Protein AF-A0A059AUJ4-F1 (afdb_monomer_lite)

pLDDT: mean 89.35, std 15.49, range [43.84, 98.19]

Radius of gyration: 14.27 Å; chains: 1; bounding box: 45×32×32 Å

Secondary structure (DSSP, 8-state):
-EEE-HHHHHHHTTT-HHHHHHHHHHHHHS-HHHHHHHHHHTTTEEEE--STTS--EEEEBTTTEEEPPP--------

Structure (mmCIF, N/CA/C/O backbone):
data_AF-A0A059AUJ4-F1
#
_entry.id   AF-A0A059AUJ4-F1
#
loop_
_atom_site.group_PDB
_atom_site.id
_atom_site.type_symbol
_atom_site.label_atom_id
_atom_site.label_alt_id
_atom_site.label_comp_id
_atom_site.label_asym_id
_atom_site.label_entity_id
_atom_site.label_seq_id
_atom_site.pdbx_PDB_ins_code
_atom_site.Cartn_x
_atom_site.Cartn_y
_atom_site.Cartn_z
_atom_site.occupancy
_atom_site.B_iso_or_equiv
_atom_site.auth_seq_id
_atom_site.auth_comp_id
_atom_site.auth_asym_id
_atom_site.auth_atom_id
_atom_site.pdbx_PDB_model_num
ATOM 1 N N . MET A 1 1 ? 11.277 7.952 -6.844 1.00 84.06 1 MET A N 1
ATOM 2 C CA . MET A 1 1 ? 10.117 8.621 -6.220 1.00 84.06 1 MET A CA 1
ATOM 3 C C . MET A 1 1 ? 8.939 7.650 -6.169 1.00 84.06 1 MET A C 1
ATOM 5 O O . MET A 1 1 ? 8.761 6.869 -7.094 1.00 84.06 1 MET A O 1
ATOM 9 N N . LEU A 1 2 ? 8.147 7.660 -5.092 1.00 91.31 2 LEU A N 1
ATOM 10 C CA . LEU A 1 2 ? 6.926 6.850 -4.988 1.00 91.31 2 LEU A CA 1
ATOM 11 C C . LEU A 1 2 ? 5.744 7.566 -5.663 1.00 91.31 2 LEU A C 1
ATOM 13 O O . LEU A 1 2 ? 5.435 8.712 -5.332 1.00 91.31 2 LEU A O 1
ATOM 17 N N . VAL A 1 3 ? 5.048 6.870 -6.560 1.00 93.25 3 VAL A N 1
ATOM 18 C CA . VAL A 1 3 ? 3.816 7.332 -7.213 1.00 93.25 3 VAL A CA 1
ATOM 19 C C . VAL A 1 3 ? 2.672 6.400 -6.821 1.00 93.25 3 VAL A C 1
ATOM 21 O O . VAL A 1 3 ? 2.760 5.197 -7.040 1.00 93.25 3 VAL A O 1
ATOM 24 N N . CYS A 1 4 ? 1.584 6.940 -6.267 1.00 93.69 4 CYS A N 1
ATOM 25 C CA . CYS A 1 4 ? 0.401 6.161 -5.885 1.00 93.69 4 CYS A CA 1
ATOM 26 C C . CYS A 1 4 ? -0.718 6.349 -6.912 1.00 93.69 4 CYS A C 1
ATOM 28 O O . CYS A 1 4 ? -1.040 7.482 -7.272 1.00 93.69 4 CYS A O 1
ATOM 30 N N . LYS A 1 5 ? -1.355 5.258 -7.346 1.00 96.00 5 LYS A N 1
ATOM 31 C CA . LYS A 1 5 ? -2.551 5.317 -8.190 1.00 96.00 5 LYS A CA 1
ATOM 32 C C . LYS A 1 5 ? -3.781 5.549 -7.311 1.00 96.00 5 LYS A C 1
ATOM 34 O O . LYS A 1 5 ? -4.308 4.620 -6.706 1.00 96.00 5 LYS A O 1
ATOM 39 N N . SER A 1 6 ? -4.257 6.792 -7.252 1.00 93.44 6 SER A N 1
ATOM 40 C CA . SER A 1 6 ? -5.303 7.210 -6.306 1.00 93.44 6 SER A CA 1
ATOM 41 C C . SER A 1 6 ? -6.557 6.327 -6.322 1.00 93.44 6 SER A C 1
ATOM 43 O O . SER A 1 6 ? -7.051 5.971 -5.259 1.00 93.44 6 SER A O 1
ATOM 45 N N . ASN A 1 7 ? -7.051 5.924 -7.499 1.00 96.19 7 ASN A N 1
ATOM 46 C CA . ASN A 1 7 ? -8.270 5.112 -7.598 1.00 96.19 7 ASN A CA 1
ATOM 47 C C . ASN A 1 7 ? -8.083 3.675 -7.093 1.00 96.19 7 ASN A C 1
ATOM 49 O O . ASN A 1 7 ? -8.979 3.151 -6.440 1.00 96.19 7 ASN A O 1
ATOM 53 N N . SER A 1 8 ? -6.941 3.037 -7.368 1.00 97.06 8 SER A N 1
ATOM 54 C CA . SER A 1 8 ? -6.706 1.663 -6.908 1.00 97.06 8 SER A CA 1
ATOM 55 C C . SER A 1 8 ? -6.371 1.627 -5.419 1.00 97.06 8 SER A C 1
ATOM 57 O O . SER A 1 8 ? -6.870 0.766 -4.704 1.00 97.06 8 SER A O 1
ATOM 59 N N . VAL A 1 9 ? -5.632 2.620 -4.916 1.00 97.38 9 VAL A N 1
ATOM 60 C CA . VAL A 1 9 ? -5.408 2.786 -3.472 1.00 97.38 9 VAL A CA 1
ATOM 61 C C . VAL A 1 9 ? -6.717 3.060 -2.723 1.00 97.38 9 VAL A C 1
ATOM 63 O O . VAL A 1 9 ? -6.927 2.528 -1.639 1.00 97.38 9 VAL A O 1
ATOM 66 N N . LEU A 1 10 ? -7.632 3.840 -3.303 1.00 98.00 10 LEU A N 1
ATOM 67 C CA . LEU A 1 10 ? -8.958 4.058 -2.726 1.00 98.00 10 LEU A CA 1
ATOM 68 C C . LEU A 1 10 ? -9.812 2.778 -2.719 1.00 98.00 10 LEU A C 1
ATOM 70 O O . LEU A 1 10 ? -10.557 2.536 -1.768 1.00 98.00 10 LEU A O 1
ATOM 74 N N . ALA A 1 11 ? -9.692 1.950 -3.760 1.00 97.88 11 ALA A N 1
ATOM 75 C CA . ALA A 1 11 ? -10.412 0.684 -3.867 1.00 97.88 11 ALA A CA 1
ATOM 76 C C . ALA A 1 11 ? -9.976 -0.344 -2.808 1.00 97.88 11 ALA A C 1
ATOM 78 O O . ALA A 1 11 ? -10.825 -1.104 -2.345 1.00 97.88 11 ALA A O 1
ATOM 79 N N . LEU A 1 12 ? -8.712 -0.319 -2.357 1.00 97.50 12 LEU A N 1
ATOM 80 C CA . LEU A 1 12 ? -8.226 -1.166 -1.253 1.00 97.50 12 LEU A CA 1
ATOM 81 C C . LEU A 1 12 ? -9.034 -0.993 0.039 1.00 97.50 12 LEU A C 1
ATOM 83 O O . LEU A 1 12 ? -9.165 -1.936 0.813 1.00 97.50 12 LEU A O 1
ATOM 87 N N . TYR A 1 13 ? -9.599 0.195 0.251 1.00 97.19 13 TYR A N 1
ATOM 88 C CA . TYR A 1 13 ? -10.406 0.525 1.423 1.00 97.19 13 TYR A CA 1
ATOM 89 C C . TYR A 1 13 ? -11.889 0.726 1.089 1.00 97.19 13 TYR A C 1
ATOM 91 O O . TYR A 1 13 ? -12.598 1.429 1.807 1.00 97.19 13 TYR A O 1
ATOM 99 N N . GLY A 1 14 ? -12.371 0.170 -0.027 1.00 96.19 14 GLY A N 1
ATOM 100 C CA . GLY A 1 14 ? -13.788 0.238 -0.396 1.00 96.19 14 GLY A CA 1
ATOM 101 C C . GLY A 1 14 ? -14.335 1.663 -0.553 1.00 96.19 14 GLY A C 1
ATOM 102 O O . GLY A 1 14 ? -15.526 1.883 -0.349 1.00 96.19 14 GLY A O 1
ATOM 103 N N . GLY A 1 15 ? -13.489 2.644 -0.889 1.00 96.56 15 GLY A N 1
ATOM 104 C CA . GLY A 1 15 ? -13.902 4.046 -1.005 1.00 96.56 15 GLY A CA 1
ATOM 105 C C . GLY A 1 15 ? -13.607 4.926 0.213 1.00 96.56 15 GLY A C 1
ATOM 106 O O . GLY A 1 15 ? -13.865 6.132 0.145 1.00 96.56 15 GLY A O 1
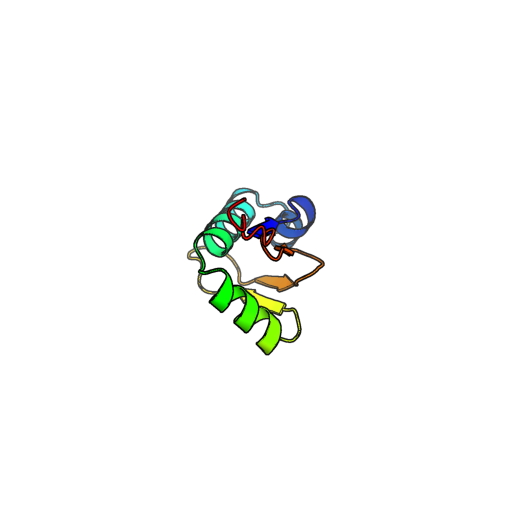ATOM 107 N N . ASP A 1 16 ? -13.038 4.391 1.298 1.00 97.31 16 ASP A N 1
ATOM 108 C CA . ASP A 1 16 ? -12.636 5.209 2.447 1.00 97.31 16 ASP A CA 1
ATOM 109 C C . ASP A 1 16 ? -11.398 6.059 2.114 1.00 97.31 16 ASP A C 1
ATOM 111 O O . ASP A 1 16 ? -10.251 5.603 2.102 1.00 97.31 16 ASP A O 1
ATOM 115 N N . ARG A 1 17 ? -11.645 7.349 1.864 1.00 97.06 17 ARG A N 1
ATOM 116 C CA . ARG A 1 17 ? -10.601 8.329 1.542 1.00 97.06 17 ARG A CA 1
ATOM 117 C C . ARG A 1 17 ? -9.644 8.586 2.701 1.00 97.06 17 ARG A C 1
ATOM 119 O O . ARG A 1 17 ? -8.483 8.893 2.446 1.00 97.06 17 ARG A O 1
ATOM 126 N N . LYS A 1 18 ? -10.103 8.497 3.952 1.00 96.56 18 LYS A N 1
ATOM 127 C CA . LYS A 1 18 ? -9.259 8.749 5.126 1.00 96.56 18 LYS A CA 1
ATOM 128 C C . LYS A 1 18 ? -8.274 7.600 5.308 1.00 96.56 18 LYS A C 1
ATOM 130 O O . LYS A 1 18 ? -7.088 7.855 5.513 1.00 96.56 18 LYS A O 1
ATOM 135 N N . ALA A 1 19 ? -8.749 6.364 5.164 1.00 96.75 19 ALA A N 1
ATOM 136 C CA . ALA A 1 19 ? -7.894 5.185 5.201 1.00 96.75 19 ALA A CA 1
ATOM 137 C C . ALA A 1 19 ? -6.874 5.194 4.049 1.00 96.75 19 ALA A C 1
ATOM 139 O O . ALA A 1 19 ? -5.667 5.146 4.284 1.00 96.75 19 ALA A O 1
ATOM 140 N N . ALA A 1 20 ? -7.344 5.420 2.817 1.00 97.62 20 ALA A N 1
ATOM 141 C CA . ALA A 1 20 ? -6.490 5.535 1.636 1.00 97.62 20 ALA A CA 1
ATOM 142 C C . ALA A 1 20 ? -5.416 6.629 1.782 1.00 97.62 20 ALA A C 1
ATOM 144 O O . ALA A 1 20 ? -4.250 6.411 1.454 1.00 97.62 20 ALA A O 1
ATOM 145 N N . GLN A 1 21 ? -5.783 7.799 2.315 1.00 97.06 21 GLN A N 1
ATOM 146 C CA . GLN A 1 21 ? -4.827 8.873 2.576 1.00 97.06 21 GLN A CA 1
ATOM 147 C C . GLN A 1 21 ? -3.807 8.483 3.652 1.00 97.06 21 GLN A C 1
ATOM 149 O O . GLN A 1 21 ? -2.631 8.816 3.512 1.00 97.06 21 GLN A O 1
ATOM 154 N N . GLY A 1 22 ? -4.227 7.765 4.696 1.00 97.50 22 GLY A N 1
ATOM 155 C CA . GLY A 1 22 ? -3.321 7.229 5.712 1.00 97.50 22 GLY A CA 1
ATOM 156 C C . GLY A 1 22 ? -2.279 6.285 5.115 1.00 97.50 22 GLY A C 1
ATOM 157 O O . GLY A 1 22 ? -1.089 6.476 5.362 1.00 97.50 22 GLY A O 1
ATOM 158 N N . LEU A 1 23 ? -2.697 5.361 4.243 1.00 97.88 23 LEU A N 1
ATOM 159 C CA . LEU A 1 23 ? -1.77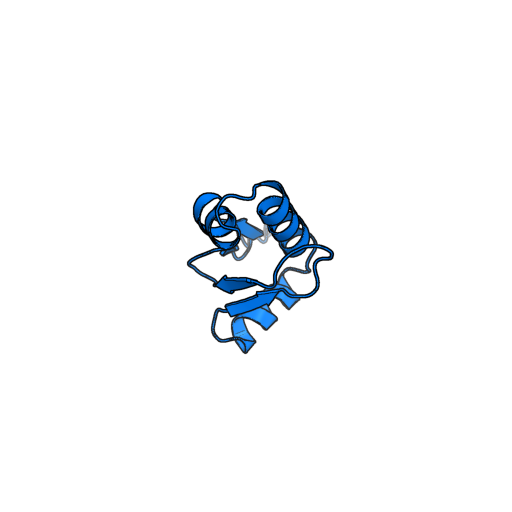6 4.486 3.515 1.00 97.88 23 LEU A CA 1
ATOM 160 C C . LEU A 1 23 ? -0.788 5.279 2.652 1.00 97.88 23 LEU A C 1
ATOM 162 O O . LEU A 1 23 ? 0.412 5.015 2.686 1.00 97.88 23 LEU A O 1
ATOM 166 N N . VAL A 1 24 ? -1.264 6.271 1.892 1.00 96.69 24 VAL A N 1
ATOM 167 C CA . VAL A 1 24 ? -0.386 7.107 1.056 1.00 96.69 24 VAL A CA 1
ATOM 168 C C . VAL A 1 24 ? 0.637 7.858 1.909 1.00 96.69 24 VAL A C 1
ATOM 170 O O . VAL A 1 24 ? 1.812 7.903 1.547 1.00 96.69 24 VAL A O 1
ATOM 173 N N . THR A 1 25 ? 0.218 8.432 3.037 1.00 96.81 25 THR A N 1
ATOM 174 C CA . THR A 1 25 ? 1.118 9.123 3.969 1.00 96.81 25 THR A CA 1
ATOM 175 C C . THR A 1 25 ? 2.153 8.163 4.551 1.00 96.81 25 THR A C 1
ATOM 177 O O . THR A 1 25 ? 3.344 8.471 4.523 1.00 96.81 25 THR A O 1
ATOM 180 N N . TYR A 1 26 ? 1.720 6.984 5.007 1.00 96.56 26 TYR A N 1
ATOM 181 C CA . TYR A 1 26 ? 2.604 5.938 5.515 1.00 96.56 26 TYR A CA 1
ATOM 182 C C . TYR A 1 26 ? 3.662 5.559 4.472 1.00 96.56 26 TYR A C 1
ATOM 184 O O . TYR A 1 26 ? 4.855 5.717 4.728 1.00 96.56 26 TYR A O 1
ATOM 192 N N . LEU A 1 27 ? 3.250 5.175 3.260 1.00 95.88 27 LEU A N 1
ATOM 193 C CA . LEU A 1 27 ? 4.174 4.764 2.199 1.00 95.88 27 LEU A CA 1
ATOM 194 C C . LEU A 1 27 ? 5.132 5.889 1.775 1.00 95.88 27 LEU A C 1
ATOM 196 O O . LEU A 1 27 ? 6.265 5.609 1.406 1.00 95.88 27 LEU A O 1
ATOM 200 N N . ARG A 1 28 ? 4.714 7.160 1.839 1.00 93.50 28 ARG A N 1
ATOM 201 C CA . ARG A 1 28 ? 5.583 8.312 1.527 1.00 93.50 28 ARG A CA 1
ATOM 202 C C . ARG A 1 28 ? 6.572 8.662 2.636 1.00 93.50 28 ARG A C 1
ATOM 204 O O . ARG A 1 28 ? 7.598 9.260 2.338 1.00 93.50 28 ARG A O 1
ATOM 211 N N . SER A 1 29 ? 6.267 8.326 3.889 1.00 94.19 29 SER A N 1
ATOM 212 C CA . SER A 1 29 ? 7.193 8.512 5.018 1.00 94.19 29 SER A CA 1
ATOM 213 C C . SER A 1 29 ? 8.301 7.458 5.078 1.00 94.19 29 SER A C 1
ATOM 215 O O . SER A 1 29 ? 9.292 7.639 5.782 1.00 94.19 29 SER A O 1
ATOM 217 N N . ARG A 1 30 ? 8.135 6.353 4.346 1.00 93.12 30 ARG A N 1
ATOM 218 C CA . ARG A 1 30 ? 9.103 5.262 4.263 1.00 93.12 30 ARG A CA 1
ATOM 219 C C . ARG A 1 30 ? 10.350 5.695 3.493 1.00 93.12 30 ARG A C 1
ATOM 221 O O . ARG A 1 30 ? 10.262 6.392 2.485 1.00 93.12 30 ARG A O 1
ATOM 228 N N . ASP A 1 31 ? 11.502 5.175 3.908 1.00 91.69 31 ASP A N 1
ATOM 229 C CA . ASP A 1 31 ? 12.706 5.234 3.081 1.00 91.69 31 ASP A CA 1
ATOM 230 C C . ASP A 1 31 ? 12.494 4.468 1.760 1.00 91.69 31 ASP A C 1
ATOM 232 O O . ASP A 1 31 ? 11.998 3.335 1.756 1.00 91.69 31 ASP A O 1
ATOM 236 N N . ASN A 1 32 ? 12.870 5.090 0.639 1.00 88.69 32 ASN A N 1
ATOM 237 C CA . ASN A 1 32 ? 12.620 4.550 -0.699 1.00 88.69 32 ASN A CA 1
ATOM 238 C C . ASN A 1 32 ? 13.439 3.285 -0.995 1.00 88.69 32 ASN A C 1
ATOM 240 O O . ASN A 1 32 ? 12.946 2.414 -1.713 1.00 88.69 32 ASN A O 1
ATOM 244 N N . LEU A 1 33 ? 14.673 3.177 -0.485 1.00 89.81 33 LEU A N 1
ATOM 245 C CA . LEU A 1 33 ? 15.523 2.005 -0.714 1.00 89.81 33 LEU A CA 1
ATOM 246 C C . LEU A 1 33 ? 14.972 0.803 0.050 1.00 89.81 33 LEU A C 1
ATOM 248 O O . LEU A 1 33 ? 14.802 -0.265 -0.536 1.00 89.81 33 LEU A O 1
ATOM 252 N N . ASN A 1 34 ? 14.600 1.004 1.314 1.00 91.88 34 ASN A N 1
ATOM 253 C CA . ASN A 1 34 ? 13.984 -0.037 2.132 1.00 91.88 34 ASN A CA 1
ATOM 254 C C . ASN A 1 34 ? 12.631 -0.468 1.562 1.00 91.88 34 ASN A C 1
ATOM 256 O O . ASN A 1 34 ? 12.365 -1.660 1.446 1.00 91.88 34 ASN A O 1
ATOM 260 N N . LEU A 1 35 ? 11.784 0.486 1.162 1.00 92.94 35 LEU A N 1
ATOM 261 C CA . LEU A 1 35 ? 10.490 0.171 0.554 1.00 92.94 35 LEU A CA 1
ATOM 262 C C . LEU A 1 35 ? 10.666 -0.625 -0.751 1.00 92.94 35 LEU A C 1
ATOM 264 O O . LEU A 1 35 ? 9.959 -1.603 -0.978 1.00 92.94 35 LEU A O 1
ATOM 268 N N . LYS A 1 36 ? 11.644 -0.256 -1.590 1.00 92.38 36 LYS A N 1
ATOM 269 C CA . LYS A 1 36 ? 11.986 -1.017 -2.800 1.00 92.38 36 LYS A CA 1
ATOM 270 C C . LYS A 1 36 ? 12.439 -2.439 -2.471 1.00 92.38 36 LYS A C 1
ATOM 272 O O . LYS A 1 36 ? 11.979 -3.370 -3.126 1.00 92.38 36 LYS A O 1
ATOM 277 N N . ALA A 1 37 ? 13.312 -2.604 -1.479 1.00 93.50 37 ALA A N 1
ATOM 278 C CA . ALA A 1 37 ? 13.792 -3.913 -1.051 1.00 93.50 37 ALA A CA 1
ATOM 279 C C . ALA A 1 37 ? 12.650 -4.799 -0.526 1.00 93.50 37 ALA A C 1
ATOM 281 O O . ALA A 1 37 ? 12.600 -5.979 -0.858 1.00 93.50 37 ALA A O 1
ATOM 282 N N . GLU A 1 38 ? 11.695 -4.235 0.217 1.00 95.44 38 GLU A N 1
ATOM 283 C CA . GLU A 1 38 ? 10.508 -4.962 0.687 1.00 95.44 38 GLU A CA 1
ATOM 284 C C . GLU A 1 38 ? 9.636 -5.447 -0.470 1.00 95.44 38 GLU A C 1
ATOM 286 O O . GLU A 1 38 ? 9.288 -6.625 -0.511 1.00 95.44 38 GLU A O 1
ATOM 291 N N . PHE A 1 39 ? 9.349 -4.589 -1.456 1.00 95.56 39 PHE A N 1
ATOM 292 C CA . PHE A 1 39 ? 8.638 -5.023 -2.661 1.00 95.56 39 PHE A CA 1
ATOM 293 C C . PHE A 1 39 ? 9.413 -6.100 -3.429 1.00 95.56 39 PHE A C 1
ATOM 295 O O . PHE A 1 39 ? 8.801 -7.019 -3.959 1.00 95.56 39 PHE A O 1
ATOM 302 N N . GLN A 1 40 ? 10.743 -6.019 -3.505 1.00 94.19 40 GLN A N 1
ATOM 303 C CA . GLN A 1 40 ? 11.555 -7.047 -4.167 1.00 94.19 40 GLN A CA 1
ATOM 304 C C . GLN A 1 40 ? 11.504 -8.385 -3.421 1.00 94.19 40 GLN A C 1
ATOM 306 O O . GLN A 1 40 ? 11.307 -9.424 -4.048 1.00 94.19 40 GLN A O 1
ATOM 311 N N . LEU A 1 41 ? 11.638 -8.358 -2.093 1.00 96.88 41 LEU A N 1
ATOM 312 C CA . LEU A 1 41 ? 11.558 -9.545 -1.243 1.00 96.88 41 LEU A CA 1
ATOM 313 C C . LEU A 1 41 ? 10.167 -10.189 -1.305 1.00 96.88 41 LEU A C 1
ATOM 315 O O . LEU A 1 41 ? 10.054 -11.411 -1.336 1.00 96.88 41 LEU A O 1
ATOM 319 N N . GLY A 1 42 ? 9.121 -9.366 -1.365 1.00 96.31 42 GLY A N 1
ATOM 320 C CA . GLY A 1 42 ? 7.733 -9.794 -1.489 1.00 96.31 42 GLY A CA 1
ATOM 321 C C . GLY A 1 42 ? 7.275 -10.063 -2.923 1.00 96.31 42 GLY A C 1
ATOM 322 O O . GLY A 1 42 ? 6.078 -10.119 -3.161 1.00 96.31 42 GLY A O 1
ATOM 323 N N . ASN A 1 43 ? 8.177 -10.207 -3.900 1.00 96.19 43 ASN A N 1
ATOM 324 C CA . ASN A 1 43 ? 7.825 -10.484 -5.301 1.00 96.19 43 ASN A CA 1
ATOM 325 C C . ASN A 1 43 ? 6.784 -9.506 -5.896 1.00 96.19 43 ASN A C 1
ATOM 327 O O . ASN A 1 43 ? 5.847 -9.892 -6.593 1.00 96.19 43 ASN A O 1
ATOM 331 N N . GLY A 1 44 ? 6.953 -8.217 -5.608 1.00 95.69 44 GLY A N 1
ATOM 332 C CA . GLY A 1 44 ? 6.102 -7.134 -6.089 1.00 95.69 44 GLY A CA 1
ATOM 333 C C . GLY A 1 44 ? 4.970 -6.739 -5.144 1.00 95.69 44 GLY A C 1
ATOM 334 O O . GLY A 1 44 ? 4.213 -5.835 -5.483 1.00 95.69 44 GLY A O 1
ATOM 335 N N . GLU A 1 45 ? 4.856 -7.328 -3.956 1.00 97.38 45 GLU A N 1
ATOM 336 C CA . GLU A 1 45 ? 3.811 -6.990 -2.984 1.00 97.38 45 GLU A CA 1
ATOM 337 C C . GLU A 1 45 ? 4.347 -6.822 -1.559 1.00 97.38 45 GLU A C 1
ATOM 339 O O . GLU A 1 45 ? 5.352 -7.412 -1.178 1.00 97.38 45 GLU A O 1
ATOM 344 N N . ILE A 1 46 ? 3.653 -6.010 -0.760 1.00 97.81 46 ILE A N 1
ATOM 345 C CA . ILE A 1 46 ? 3.890 -5.869 0.681 1.00 97.81 46 ILE A CA 1
ATOM 346 C C . ILE A 1 46 ? 2.555 -5.891 1.427 1.00 97.81 46 ILE A C 1
ATOM 348 O O . ILE A 1 46 ? 1.545 -5.384 0.929 1.00 97.81 46 ILE A O 1
ATOM 352 N N . LEU A 1 47 ? 2.549 -6.456 2.632 1.00 98.06 47 LEU A N 1
ATOM 353 C CA . LEU A 1 47 ? 1.432 -6.336 3.565 1.00 98.06 47 LEU A CA 1
ATOM 354 C C . LEU A 1 47 ? 1.660 -5.109 4.451 1.00 98.06 47 LEU A C 1
ATOM 356 O O . LEU A 1 47 ? 2.706 -4.989 5.081 1.00 98.06 47 LEU A O 1
ATOM 360 N N . VAL A 1 48 ? 0.677 -4.214 4.507 1.00 97.75 48 VAL A N 1
ATOM 361 C CA . VAL A 1 48 ? 0.660 -3.086 5.443 1.00 97.75 48 VAL A CA 1
ATOM 362 C C . VAL A 1 48 ? -0.426 -3.352 6.475 1.00 97.75 48 VAL A C 1
ATOM 364 O O . VAL A 1 48 ? -1.608 -3.253 6.158 1.00 97.75 48 VAL A O 1
ATOM 367 N N . ASP A 1 49 ? -0.026 -3.701 7.694 1.00 97.38 49 ASP A N 1
ATOM 368 C CA . ASP A 1 49 ? -0.904 -4.073 8.815 1.00 97.38 49 ASP A CA 1
ATOM 369 C C . ASP A 1 49 ? -0.652 -3.247 10.090 1.00 97.38 49 ASP A C 1
ATOM 371 O O . ASP A 1 49 ? -1.297 -3.457 11.114 1.00 97.38 49 ASP A O 1
ATOM 375 N N . CYS A 1 50 ? 0.266 -2.280 10.026 1.00 95.88 50 CYS A N 1
ATOM 376 C CA . CYS A 1 50 ? 0.738 -1.521 11.182 1.00 95.88 50 CYS A CA 1
ATOM 377 C C . CYS A 1 50 ? 0.115 -0.122 11.326 1.00 95.88 50 CYS A C 1
ATOM 379 O O . CYS A 1 50 ? 0.460 0.606 12.258 1.00 95.88 50 CYS A O 1
ATOM 381 N N . ILE A 1 51 ? -0.789 0.279 10.422 1.0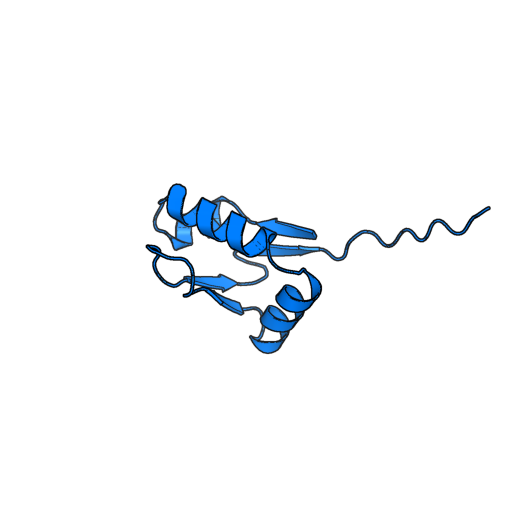0 96.62 51 ILE A N 1
ATOM 382 C CA . ILE A 1 51 ? -1.484 1.568 10.523 1.00 96.62 51 ILE A CA 1
ATOM 383 C C . ILE A 1 51 ? -2.645 1.432 11.510 1.00 96.62 51 ILE A C 1
ATOM 385 O O . ILE A 1 51 ? -3.586 0.672 11.288 1.00 96.62 51 ILE A O 1
ATOM 389 N N . GLU A 1 52 ? -2.589 2.198 12.597 1.00 94.56 52 GLU A N 1
ATOM 390 C CA . GLU A 1 52 ? -3.615 2.173 13.637 1.00 94.56 52 GLU A CA 1
ATOM 391 C C . GLU A 1 52 ? -5.004 2.530 13.077 1.00 94.56 52 GLU A C 1
ATOM 393 O O . GLU A 1 52 ? -5.154 3.459 12.278 1.00 94.56 52 GLU A O 1
ATOM 398 N N . ASN A 1 53 ? -6.036 1.817 13.539 1.00 93.19 53 ASN A N 1
ATOM 399 C CA . ASN A 1 53 ? -7.434 2.012 13.141 1.00 93.19 53 ASN A CA 1
ATOM 400 C C . ASN A 1 53 ? -7.698 1.845 11.630 1.00 93.19 53 ASN A C 1
ATO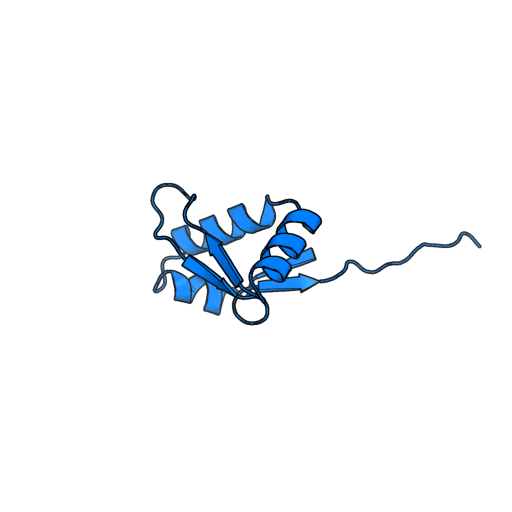M 402 O O . ASN A 1 53 ? -8.667 2.401 11.111 1.00 93.19 53 ASN A O 1
ATOM 406 N N . GLN A 1 54 ? -6.858 1.086 10.919 1.00 95.25 54 GLN A N 1
ATOM 407 C CA . GLN A 1 54 ? -7.059 0.744 9.511 1.00 95.25 54 GLN A CA 1
ATOM 408 C C . GLN A 1 54 ? -6.940 -0.768 9.294 1.00 95.25 54 GLN A C 1
ATOM 410 O O . GLN A 1 54 ? -6.133 -1.420 9.956 1.00 95.25 54 GLN A O 1
ATOM 415 N N . PRO A 1 55 ? -7.735 -1.353 8.380 1.00 95.19 55 PRO A N 1
ATOM 416 C CA . PRO A 1 55 ? -7.579 -2.756 8.031 1.00 95.19 55 PRO A CA 1
ATOM 417 C C . PRO A 1 55 ? -6.246 -2.984 7.312 1.00 95.19 55 PRO A C 1
ATOM 419 O O . PRO A 1 55 ? -5.759 -2.111 6.588 1.00 95.19 55 PRO A O 1
ATOM 422 N N . ALA A 1 56 ? -5.688 -4.182 7.486 1.00 97.56 56 ALA A N 1
ATOM 423 C CA . ALA A 1 56 ? -4.496 -4.593 6.765 1.00 97.56 56 ALA A CA 1
ATOM 424 C C . ALA A 1 56 ? -4.776 -4.685 5.258 1.00 97.56 56 ALA A C 1
ATOM 426 O O . ALA A 1 56 ? -5.820 -5.193 4.842 1.00 97.56 56 ALA A O 1
ATOM 427 N N . VAL A 1 57 ? -3.834 -4.222 4.438 1.00 97.94 57 VAL A N 1
ATOM 428 C CA . VAL A 1 57 ? -3.972 -4.214 2.975 1.00 97.94 57 VAL A CA 1
ATOM 429 C C . VAL A 1 57 ? -2.708 -4.715 2.293 1.00 97.94 57 VAL A C 1
ATOM 431 O O . VAL A 1 57 ? -1.590 -4.431 2.725 1.00 97.94 57 VAL A O 1
ATOM 434 N N . ARG A 1 58 ? -2.883 -5.450 1.190 1.00 98.19 58 ARG A N 1
ATOM 435 C CA . ARG A 1 58 ? -1.778 -5.830 0.304 1.00 98.19 58 ARG A CA 1
ATOM 436 C C . ARG A 1 58 ? -1.583 -4.739 -0.736 1.00 98.19 58 ARG A C 1
ATOM 438 O O . ARG A 1 58 ? -2.465 -4.479 -1.553 1.00 98.19 58 ARG A O 1
ATOM 445 N N . VAL A 1 59 ? -0.422 -4.105 -0.703 1.00 98.00 59 VAL A N 1
ATOM 446 C CA . VAL A 1 59 ? -0.008 -3.112 -1.693 1.00 98.00 59 VAL A CA 1
ATOM 447 C C . VAL A 1 59 ? 0.824 -3.831 -2.742 1.00 98.00 59 VAL A C 1
ATOM 449 O O . VAL A 1 59 ? 1.681 -4.638 -2.408 1.00 98.00 59 VAL A O 1
ATOM 452 N N . VAL A 1 60 ? 0.572 -3.537 -4.014 1.00 97.69 60 VAL A N 1
ATOM 453 C CA . VAL A 1 60 ? 1.140 -4.263 -5.156 1.00 97.69 60 VAL A CA 1
ATOM 454 C C . VAL A 1 60 ? 1.796 -3.239 -6.071 1.00 97.69 60 VAL A C 1
ATOM 456 O O . VAL A 1 60 ? 1.173 -2.240 -6.454 1.00 97.69 60 VAL A O 1
ATOM 459 N N . LEU A 1 61 ? 3.067 -3.465 -6.377 1.00 95.44 61 LEU A N 1
ATOM 460 C CA . LEU A 1 61 ? 3.853 -2.669 -7.302 1.00 95.44 61 LEU A CA 1
ATOM 461 C C . LEU A 1 61 ? 3.301 -2.864 -8.718 1.00 95.44 61 LEU A C 1
ATOM 463 O O . LEU A 1 61 ? 3.065 -3.984 -9.154 1.00 95.44 61 LEU A O 1
ATOM 467 N N . GLY A 1 62 ? 3.075 -1.774 -9.441 1.00 94.38 62 GLY A N 1
ATOM 468 C CA . GLY A 1 62 ? 2.437 -1.799 -10.755 1.00 94.38 62 GLY A CA 1
ATOM 469 C C . GLY A 1 62 ? 0.922 -1.602 -10.705 1.00 94.38 62 GLY A C 1
ATOM 470 O O . GLY A 1 62 ? 0.388 -0.953 -11.603 1.00 94.38 62 GLY A O 1
ATOM 471 N N . ASP A 1 63 ? 0.245 -2.035 -9.637 1.00 96.44 63 ASP A N 1
ATOM 472 C CA . ASP A 1 63 ? -1.219 -1.939 -9.498 1.00 96.44 63 ASP A CA 1
ATOM 473 C C . ASP A 1 63 ? -1.657 -0.787 -8.592 1.00 96.44 63 ASP A C 1
ATOM 475 O O . ASP A 1 63 ? -2.495 0.035 -8.975 1.00 96.44 63 ASP A O 1
ATOM 479 N N . HIS A 1 64 ? -1.062 -0.695 -7.406 1.00 97.19 64 HIS A N 1
ATOM 480 C CA . HIS A 1 64 ? -1.376 0.315 -6.395 1.00 97.19 64 HIS A CA 1
ATOM 481 C C . HIS A 1 64 ? -0.364 1.460 -6.418 1.00 97.19 64 HIS A C 1
ATOM 483 O O . HIS A 1 64 ? -0.734 2.634 -6.321 1.00 97.19 64 HIS A O 1
ATOM 489 N N . VAL A 1 65 ? 0.916 1.127 -6.585 1.00 95.06 65 VAL A N 1
ATOM 490 C CA . VAL A 1 65 ? 2.017 2.093 -6.557 1.00 95.06 65 VAL A CA 1
ATOM 491 C C . VAL A 1 65 ? 3.065 1.796 -7.622 1.00 95.06 65 VAL A C 1
ATOM 493 O O . VAL A 1 65 ? 3.205 0.663 -8.070 1.00 95.06 65 VAL A O 1
ATOM 496 N N . PHE A 1 66 ? 3.844 2.807 -7.988 1.00 92.62 66 PHE A N 1
ATOM 497 C CA . PHE A 1 66 ? 5.082 2.662 -8.743 1.00 92.62 66 PHE A CA 1
ATOM 498 C C . PHE A 1 66 ? 6.233 3.282 -7.965 1.00 92.62 66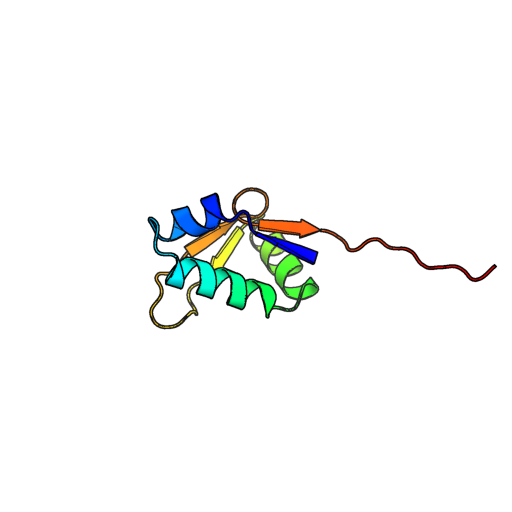 PHE A C 1
ATOM 500 O O . PHE A 1 66 ? 6.099 4.356 -7.377 1.00 92.62 66 PHE A O 1
ATOM 507 N N . LEU A 1 67 ? 7.383 2.623 -8.017 1.00 88.12 67 LEU A N 1
ATOM 508 C CA . LEU A 1 67 ? 8.647 3.186 -7.575 1.00 88.12 67 LEU A CA 1
ATOM 509 C C . LEU A 1 67 ? 9.399 3.639 -8.820 1.00 88.12 67 LEU A C 1
ATOM 511 O O . LEU A 1 67 ? 9.862 2.811 -9.600 1.00 88.12 67 LEU A O 1
ATOM 515 N N . THR A 1 68 ? 9.511 4.946 -9.024 1.00 77.62 68 THR A N 1
ATOM 516 C CA . THR A 1 68 ? 10.415 5.474 -10.043 1.00 77.62 68 THR A CA 1
ATOM 517 C C . THR A 1 68 ? 11.828 5.497 -9.477 1.00 77.62 68 THR A C 1
ATOM 519 O O . THR A 1 68 ? 12.046 5.871 -8.318 1.00 77.62 68 THR A O 1
ATOM 522 N N . VAL A 1 69 ? 12.805 5.102 -10.283 1.00 64.69 69 VAL A N 1
ATOM 523 C CA . VAL A 1 69 ? 14.187 5.520 -10.041 1.00 64.69 69 VAL A CA 1
ATOM 524 C C . VAL A 1 69 ? 14.199 7.028 -10.305 1.00 64.69 69 VAL A C 1
ATOM 526 O O . VAL A 1 69 ? 13.572 7.473 -11.264 1.00 64.69 69 VAL A O 1
ATOM 529 N N . GLY A 1 70 ? 14.751 7.828 -9.391 1.00 55.84 70 GLY A N 1
ATOM 530 C CA . GLY A 1 70 ? 14.907 9.260 -9.664 1.00 55.84 70 GLY A CA 1
ATOM 531 C C . GLY A 1 70 ? 15.808 9.438 -10.882 1.00 55.84 70 GLY A C 1
ATOM 532 O O . GLY A 1 70 ? 16.699 8.613 -11.074 1.00 55.84 70 GLY A O 1
ATOM 533 N N . ASP A 1 71 ? 15.555 10.468 -11.687 1.00 51.16 71 ASP A N 1
ATOM 534 C CA . ASP A 1 71 ? 16.446 10.852 -12.777 1.00 51.16 71 ASP A CA 1
ATOM 535 C C . ASP A 1 71 ? 17.876 10.980 -12.229 1.00 51.16 71 ASP A C 1
ATOM 537 O O . ASP A 1 71 ? 18.189 11.893 -11.462 1.00 51.16 71 ASP A O 1
ATOM 541 N N . GLU A 1 72 ? 18.744 10.035 -12.587 1.00 55.69 72 GLU A N 1
ATOM 542 C CA . GLU A 1 72 ? 20.184 10.224 -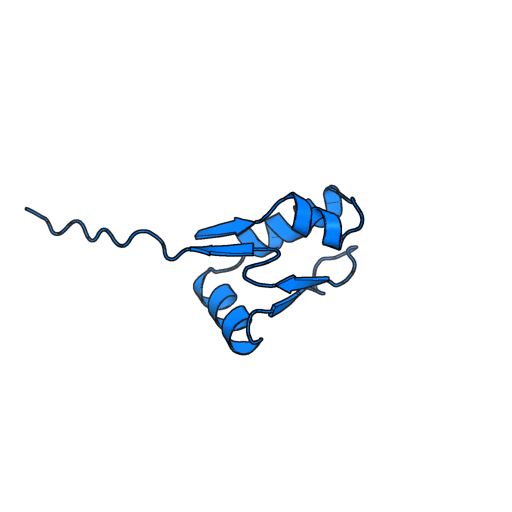12.487 1.00 55.69 72 GLU A CA 1
ATOM 543 C C . GLU A 1 72 ? 20.562 11.269 -13.535 1.00 55.69 72 GLU A C 1
ATOM 545 O O . GLU A 1 72 ? 20.861 10.947 -14.681 1.00 55.69 72 GLU A O 1
ATOM 550 N N . TYR A 1 73 ? 20.559 12.540 -13.147 1.00 46.66 73 TYR A N 1
ATOM 551 C CA . TYR A 1 73 ? 21.484 13.490 -13.746 1.00 46.66 73 TYR A CA 1
ATOM 552 C C . TYR A 1 73 ? 22.542 13.814 -12.702 1.00 46.66 73 TYR A C 1
ATOM 554 O O . TYR A 1 73 ? 22.437 14.755 -11.917 1.00 46.66 73 TYR A O 1
ATOM 562 N N . LEU A 1 74 ? 23.592 12.991 -12.707 1.00 47.25 74 LEU A N 1
ATOM 563 C CA . LEU A 1 74 ? 24.926 13.508 -12.459 1.00 47.25 74 LEU A CA 1
ATOM 564 C C . LEU A 1 74 ? 25.125 14.633 -13.479 1.00 47.25 74 LEU A C 1
ATOM 566 O O . LEU A 1 74 ? 25.414 14.379 -14.648 1.00 47.25 74 LEU A O 1
ATOM 570 N N . SER A 1 75 ? 24.924 15.881 -13.060 1.00 43.84 75 SER A N 1
ATOM 571 C CA . SER A 1 75 ? 25.562 17.003 -13.732 1.00 43.84 75 SER A CA 1
ATOM 572 C C . SER A 1 75 ? 27.060 16.799 -13.550 1.00 43.84 75 SER A C 1
ATOM 574 O O . SER A 1 75 ? 27.637 17.247 -12.563 1.00 43.84 75 SER A O 1
ATOM 576 N N . ASN A 1 76 ? 27.679 16.057 -14.468 1.00 44.69 76 ASN A N 1
ATOM 577 C CA . ASN A 1 76 ? 29.101 16.206 -14.694 1.00 44.69 76 ASN A CA 1
ATOM 578 C C . ASN A 1 76 ? 29.295 17.667 -15.088 1.00 44.69 76 ASN A C 1
ATOM 580 O O . ASN A 1 76 ? 28.760 18.125 -16.101 1.00 44.69 76 ASN A O 1
ATOM 584 N N . GLU A 1 77 ? 29.988 18.385 -14.213 1.00 48.38 77 GLU A N 1
ATOM 585 C CA . GLU A 1 77 ? 30.506 19.717 -14.468 1.00 48.38 77 GLU A CA 1
ATOM 586 C C . GLU A 1 77 ? 31.123 19.760 -15.874 1.00 48.38 77 GLU A C 1
ATOM 588 O O . GLU A 1 77 ? 31.867 18.858 -16.270 1.00 48.38 77 GLU A O 1
ATOM 593 N N . SER A 1 78 ? 30.748 20.781 -16.642 1.00 44.62 78 SER A N 1
ATOM 594 C CA . SER A 1 78 ? 31.430 21.191 -17.873 1.00 44.62 78 SER A CA 1
ATOM 595 C C . SER A 1 78 ? 32.079 22.539 -17.623 1.00 44.62 78 SER A C 1
ATOM 597 O O . SER A 1 78 ? 31.383 23.392 -17.024 1.00 44.62 78 SER A O 1
#

Organism: Eucalyptus grandis (NCBI:txid71139)

Foldseek 3Di:
DKDFDQVLLCVQQPNPPVLSVLVVVVLVVDDLVVSVVQCVVVVQWDWDPPRPPHHIGIDGDPRGMHRDDPPPDPPPDD

Sequence (78 aa):
MLVCKSNSVLALYGGDRKAAQGLVTYLRSRDNLNLKAEFQLGNGEILVDCIENQPAVRVVLGDHVFLTVGDEYLSNES